Protein AF-A0A814QV07-F1 (afdb_monomer)

Solvent-accessible surface area (backbone atoms only — not comparable to full-atom values): 10230 Å² total; per-residue (Å²): 92,72,46,61,46,96,58,44,36,57,75,47,45,49,45,83,70,67,94,51,92,77,50,38,60,14,52,49,48,44,52,33,64,76,69,39,53,91,48,48,74,82,74,46,52,49,90,78,46,72,45,79,45,57,72,63,40,74,74,43,65,77,75,66,46,48,72,48,52,48,74,73,71,54,92,95,46,92,68,67,53,62,57,55,46,30,50,23,52,40,48,53,57,58,47,52,49,56,52,52,45,53,54,55,55,44,66,42,63,73,66,59,41,88,69,59,76,91,44,58,94,43,45,33,61,49,44,38,51,49,40,52,48,45,55,72,71,45,74,51,77,49,61,96,52,82,61,51,72,42,39,56,51,44,41,55,56,50,32,74,53,81,55,71,76,77,71,54,80,93,78,128

Foldseek 3Di:
DWDADLLLATLADDDDDDPDPCPWPQNVVQCCQVVVPSVCVVPDAQVPDEAQDEPSNVPHDNPRHHYDYQDDADVPDPDDAQLSVLSNVLSVVSVVSVVVSVVVVCVPPCNVDDHDPVCNVVVRVVSRVSSVCCNPPPARPDHPPVVRVVVNVVSVVSSPDGDPVVVPDPDD

Mean predicted aligned error: 8.35 Å

Sequence (172 aa):
MGVQFASGRWFDLMGPFYADGDHNAASIWNYIVEEDIGRIHDIFDERTDEFIGDRGFRNVDNEGFTVRIPLSLAKDQVQLSTQDANTTRKITKLRNCVERGFGRLKKWRIIGSVIDNNLISKVDSLLRILGAIDNKYFESLFAPADSDEQDVEFIKHREVISNVLQNLPTTL

pLDDT: mean 80.6, std 13.16, range [40.91, 93.75]

Secondary structure (DSSP, 8-state):
-EEE-TTS-EEEE--PPP-SSSS-HHHHHHHHHHTTTTSHHHHS-TTT-EEE--GGGTT---SSSEEE----PPTT-SS--HHHHHHHHHHHHHHHHHHHHHHHHTTSHHHHSPPPGGGGGGHHHHHHHHHHHHHHHS--SS-SSTTTHHHHHHHHHHHTS--GGGGS----

Organism: NCBI:txid392033

InterPro domains:
  IPR027806 Harbinger transposase-derived nuclease domain [PF13359] (46-133)

Structure (mmCIF, N/CA/C/O backbone):
data_AF-A0A814QV07-F1
#
_entry.id   AF-A0A814QV07-F1
#
loop_
_atom_site.group_PDB
_atom_site.id
_atom_site.type_symbol
_atom_site.label_atom_id
_atom_site.label_alt_id
_atom_site.label_comp_id
_atom_site.label_asym_id
_atom_site.label_entity_id
_atom_site.label_seq_id
_atom_site.pdbx_PDB_ins_code
_atom_site.Cartn_x
_atom_site.Cartn_y
_atom_site.Cartn_z
_atom_site.occupancy
_atom_site.B_iso_or_equiv
_atom_site.auth_seq_id
_atom_site.auth_comp_id
_atom_site.auth_asym_id
_atom_site.auth_atom_id
_atom_site.pdbx_PDB_model_num
ATOM 1 N N . MET A 1 1 ? 0.436 3.395 -6.688 1.00 86.31 1 MET A N 1
ATOM 2 C CA . MET A 1 1 ? 0.188 2.483 -5.556 1.00 86.31 1 MET A CA 1
ATOM 3 C C . MET A 1 1 ? 1.411 1.599 -5.367 1.00 86.31 1 MET A C 1
ATOM 5 O O . MET A 1 1 ? 2.140 1.387 -6.323 1.00 86.31 1 MET A O 1
ATOM 9 N N . GLY A 1 2 ? 1.685 1.109 -4.164 1.00 89.94 2 GLY A N 1
ATOM 10 C CA . GLY A 1 2 ? 2.753 0.131 -3.951 1.00 89.94 2 GLY A CA 1
ATOM 11 C C . GLY A 1 2 ? 2.319 -0.879 -2.908 1.00 89.94 2 GLY A C 1
ATOM 12 O O . GLY A 1 2 ? 1.800 -0.476 -1.870 1.00 89.94 2 GLY A O 1
ATOM 13 N N . VAL A 1 3 ? 2.528 -2.160 -3.190 1.00 90.81 3 VAL A N 1
ATOM 14 C CA . VAL A 1 3 ? 2.277 -3.252 -2.249 1.00 90.81 3 VAL A CA 1
ATOM 15 C C . VAL A 1 3 ? 3.620 -3.739 -1.737 1.00 90.81 3 VAL A C 1
ATOM 17 O O . VAL A 1 3 ? 4.545 -4.019 -2.503 1.00 90.81 3 VAL A O 1
ATOM 20 N N . GLN A 1 4 ? 3.734 -3.807 -0.420 1.00 88.50 4 GLN A N 1
ATOM 21 C CA . GLN A 1 4 ? 4.950 -4.192 0.269 1.00 88.50 4 GLN A CA 1
ATOM 22 C C . GLN A 1 4 ? 4.622 -5.308 1.252 1.00 88.50 4 GLN A C 1
ATOM 24 O O . GLN A 1 4 ? 3.641 -5.219 1.988 1.00 88.50 4 GLN A O 1
ATOM 29 N N . PHE A 1 5 ? 5.458 -6.338 1.287 1.00 84.81 5 PHE A N 1
ATOM 30 C CA . PHE A 1 5 ? 5.374 -7.369 2.312 1.00 84.81 5 PHE A CA 1
ATOM 31 C C . PHE A 1 5 ? 5.732 -6.798 3.686 1.00 84.81 5 PHE A C 1
ATOM 33 O O . PHE A 1 5 ? 6.455 -5.804 3.786 1.00 84.81 5 PHE A O 1
ATOM 40 N N . ALA A 1 6 ? 5.319 -7.481 4.757 1.00 75.94 6 ALA A N 1
ATOM 41 C CA . ALA A 1 6 ? 5.712 -7.126 6.124 1.00 75.94 6 ALA A CA 1
ATOM 42 C C . ALA A 1 6 ? 7.241 -7.092 6.312 1.00 75.94 6 ALA A C 1
ATOM 44 O O . ALA A 1 6 ? 7.745 -6.309 7.105 1.00 75.94 6 ALA A O 1
ATOM 45 N N . SER A 1 7 ? 7.993 -7.856 5.509 1.00 74.75 7 SER A N 1
ATOM 46 C CA . SER A 1 7 ? 9.459 -7.805 5.448 1.00 74.75 7 SER A CA 1
ATOM 47 C C . SER A 1 7 ? 10.010 -6.527 4.794 1.00 74.75 7 SER A C 1
ATOM 49 O O . SER A 1 7 ? 11.216 -6.383 4.621 1.00 74.75 7 SER A O 1
ATOM 51 N N . GLY A 1 8 ? 9.164 -5.597 4.359 1.00 77.69 8 GLY A N 1
ATOM 52 C CA . GLY A 1 8 ? 9.594 -4.352 3.733 1.00 77.69 8 GLY A CA 1
ATOM 53 C C . GLY A 1 8 ? 10.114 -4.512 2.309 1.00 77.69 8 GLY A C 1
ATOM 54 O O . GLY A 1 8 ? 10.678 -3.573 1.746 1.00 77.69 8 GLY A O 1
ATOM 55 N N . ARG A 1 9 ? 9.932 -5.694 1.717 1.00 85.69 9 ARG A N 1
ATOM 56 C CA . ARG A 1 9 ? 10.210 -5.935 0.301 1.00 85.69 9 ARG A CA 1
ATOM 57 C C . ARG A 1 9 ? 9.001 -5.547 -0.527 1.00 85.69 9 ARG A C 1
ATOM 59 O O . ARG A 1 9 ? 7.870 -5.835 -0.144 1.00 85.69 9 ARG A O 1
ATOM 66 N N . TRP A 1 10 ? 9.246 -4.910 -1.658 1.00 90.94 10 TRP A N 1
ATOM 67 C CA . TRP A 1 10 ? 8.209 -4.601 -2.627 1.00 90.94 10 TRP A CA 1
ATOM 68 C C . TRP A 1 10 ? 7.695 -5.890 -3.257 1.00 90.94 10 TRP A C 1
ATOM 70 O O . TRP A 1 10 ? 8.489 -6.679 -3.768 1.00 90.94 10 TRP A O 1
ATOM 80 N N . PHE A 1 11 ? 6.384 -6.092 -3.214 1.00 91.19 11 PHE A N 1
ATOM 81 C CA . PHE A 1 11 ? 5.720 -7.046 -4.090 1.00 91.19 11 PHE A CA 1
ATOM 82 C C . PHE A 1 11 ? 5.622 -6.434 -5.488 1.00 91.19 11 PHE A C 1
ATOM 84 O O . PHE A 1 11 ? 6.214 -6.951 -6.431 1.00 91.19 11 PHE A O 1
ATOM 91 N N . ASP A 1 12 ? 4.966 -5.274 -5.578 1.00 92.56 12 ASP A N 1
ATOM 92 C CA . ASP A 1 12 ? 4.843 -4.516 -6.818 1.00 92.56 12 ASP A CA 1
ATOM 93 C C . ASP A 1 12 ? 4.670 -3.010 -6.551 1.00 92.56 12 ASP A C 1
ATOM 95 O O . ASP A 1 12 ? 4.215 -2.576 -5.485 1.00 92.56 12 ASP A O 1
ATOM 99 N N . LEU A 1 13 ? 5.036 -2.205 -7.543 1.00 92.19 13 LEU A N 1
ATOM 100 C CA . LEU A 1 13 ? 4.858 -0.758 -7.594 1.00 92.19 13 LEU A CA 1
ATOM 101 C C . LEU A 1 13 ? 3.980 -0.431 -8.802 1.00 92.19 13 LEU A C 1
ATOM 103 O O . LEU A 1 13 ? 4.472 -0.185 -9.899 1.00 92.19 13 LEU A O 1
ATOM 107 N N . MET A 1 14 ? 2.670 -0.435 -8.569 1.00 88.12 14 MET A N 1
ATOM 108 C CA . MET A 1 14 ? 1.639 -0.277 -9.591 1.00 88.12 14 MET A CA 1
ATOM 109 C C . MET A 1 14 ? 1.329 1.199 -9.870 1.00 88.12 14 MET A C 1
ATOM 111 O O . MET A 1 14 ? 1.179 2.011 -8.947 1.00 88.12 14 MET A O 1
ATOM 115 N N . GLY A 1 15 ? 1.161 1.552 -11.140 1.00 85.50 15 GLY A N 1
ATOM 116 C CA . GLY A 1 15 ? 0.849 2.909 -11.594 1.00 85.50 15 GLY A CA 1
ATOM 117 C C . GLY A 1 15 ? 1.928 3.440 -12.541 1.00 85.50 15 GLY A C 1
ATOM 118 O O . GLY A 1 15 ? 2.615 2.643 -13.158 1.00 85.50 15 GLY A O 1
ATOM 119 N N . PRO A 1 16 ? 2.132 4.761 -12.672 1.00 84.62 16 PRO A N 1
ATOM 120 C CA . PRO A 1 16 ? 1.472 5.833 -11.934 1.00 84.62 16 PRO A CA 1
ATOM 121 C C . PRO A 1 16 ? -0.022 5.926 -12.265 1.00 84.62 16 PRO A C 1
ATOM 123 O O . PRO A 1 16 ? -0.445 5.585 -13.362 1.00 84.62 16 PRO A O 1
ATOM 126 N N . PHE A 1 17 ? -0.803 6.408 -11.302 1.00 85.94 17 PHE A N 1
ATOM 127 C CA . PHE A 1 17 ? -2.220 6.726 -11.483 1.00 85.94 17 PHE A CA 1
ATOM 128 C C . PHE A 1 17 ? -2.383 8.241 -11.608 1.00 85.94 17 PHE A C 1
ATOM 130 O O . PHE A 1 17 ? -1.539 8.994 -11.106 1.00 85.94 17 PHE A O 1
ATOM 137 N N . TYR A 1 18 ? -3.446 8.689 -12.274 1.00 82.56 18 TYR A N 1
ATOM 138 C CA . TYR A 1 18 ? -3.763 10.111 -12.349 1.00 82.56 18 TYR A CA 1
ATOM 139 C C . TYR A 1 18 ? -4.062 10.669 -10.954 1.00 82.56 18 TYR A C 1
ATOM 141 O O . TYR A 1 18 ? -4.620 9.989 -10.100 1.00 82.56 18 TYR A O 1
ATOM 149 N N . ALA A 1 19 ? -3.638 11.908 -10.710 1.00 76.56 19 ALA A N 1
ATOM 150 C CA . ALA A 1 19 ? -3.895 12.620 -9.462 1.00 76.56 19 ALA A CA 1
ATOM 151 C C . ALA A 1 19 ? -5.077 13.579 -9.659 1.00 76.56 19 ALA A C 1
ATOM 153 O O . ALA A 1 19 ? -4.903 14.798 -9.682 1.00 76.56 19 ALA A O 1
ATOM 154 N N . ASP A 1 20 ? -6.265 13.016 -9.859 1.00 80.19 20 ASP A N 1
ATOM 155 C CA . ASP A 1 20 ? -7.527 13.748 -9.976 1.00 80.19 20 ASP A CA 1
ATOM 156 C C . ASP A 1 20 ? -8.526 13.298 -8.890 1.00 80.19 20 ASP A C 1
ATOM 158 O O . ASP A 1 20 ? -8.209 12.471 -8.033 1.00 80.19 20 ASP A O 1
ATOM 162 N N . GLY A 1 21 ? -9.712 13.912 -8.859 1.00 69.50 21 GLY A N 1
ATOM 163 C CA . GLY A 1 21 ? -10.734 13.605 -7.852 1.00 69.50 21 GLY A CA 1
ATOM 164 C C . GLY A 1 21 ? -11.347 12.206 -7.984 1.00 69.50 21 GLY A C 1
ATOM 165 O O . GLY A 1 21 ? -11.879 11.689 -6.998 1.00 69.50 21 GLY A O 1
ATOM 166 N N . ASP A 1 22 ? -11.234 11.591 -9.162 1.00 75.56 22 ASP A N 1
ATOM 167 C CA . ASP A 1 22 ? -11.856 10.309 -9.493 1.00 75.56 22 ASP A CA 1
ATOM 168 C C . ASP A 1 22 ? -10.927 9.130 -9.144 1.00 75.56 22 ASP A C 1
ATOM 170 O O . ASP A 1 22 ? -11.388 8.061 -8.737 1.00 75.56 22 ASP A O 1
ATOM 174 N N . HIS A 1 23 ? -9.607 9.341 -9.177 1.00 81.44 23 HIS A N 1
ATOM 175 C CA . HIS A 1 23 ? -8.571 8.366 -8.816 1.00 81.44 23 HIS A CA 1
ATOM 176 C C . HIS A 1 23 ? -8.056 8.569 -7.379 1.00 81.44 23 HIS A C 1
ATOM 178 O O . HIS A 1 23 ? -6.867 8.785 -7.125 1.00 81.44 23 HIS A O 1
ATOM 184 N N . ASN A 1 24 ? -8.960 8.502 -6.401 1.00 88.56 24 ASN A N 1
ATOM 185 C CA . ASN A 1 24 ? -8.577 8.463 -4.991 1.00 88.56 24 ASN A CA 1
ATOM 186 C C . ASN A 1 24 ? -8.011 7.081 -4.591 1.00 88.56 24 ASN A C 1
ATOM 188 O O . ASN A 1 24 ? -8.046 6.117 -5.350 1.00 88.56 24 ASN A O 1
ATOM 192 N N . ALA A 1 25 ? -7.463 6.970 -3.377 1.00 87.88 25 ALA A N 1
ATOM 193 C CA . ALA A 1 25 ? -6.811 5.736 -2.930 1.00 87.88 25 ALA A CA 1
ATOM 194 C C . ALA A 1 25 ? -7.744 4.510 -2.941 1.00 87.88 25 ALA A C 1
ATOM 196 O O . ALA A 1 25 ? -7.289 3.419 -3.279 1.00 87.88 25 ALA A O 1
ATOM 197 N N . ALA A 1 26 ? -9.027 4.691 -2.612 1.00 89.94 26 ALA A N 1
ATOM 198 C CA . ALA A 1 26 ? -10.006 3.613 -2.631 1.00 89.94 26 ALA A CA 1
ATOM 199 C C . ALA A 1 26 ? -10.376 3.194 -4.060 1.00 89.94 26 ALA A C 1
ATOM 201 O O . ALA A 1 26 ? -10.368 2.004 -4.350 1.00 89.94 26 ALA A O 1
ATOM 202 N N . SER A 1 27 ? -10.615 4.142 -4.974 1.00 90.25 27 SER A N 1
ATOM 203 C CA . SER A 1 27 ? -10.925 3.795 -6.368 1.00 90.25 27 SER A CA 1
ATOM 204 C C . SER A 1 27 ? -9.739 3.152 -7.088 1.00 90.25 27 SER A C 1
ATOM 206 O O . SER A 1 27 ? -9.925 2.191 -7.826 1.00 90.25 27 SER A O 1
ATOM 208 N N . ILE A 1 28 ? -8.510 3.607 -6.815 1.00 91.12 28 ILE A N 1
ATOM 209 C CA . ILE A 1 28 ? -7.292 2.956 -7.319 1.00 91.12 28 ILE A CA 1
ATOM 210 C C . ILE A 1 28 ? -7.174 1.524 -6.785 1.00 91.12 28 ILE A C 1
ATOM 212 O O . ILE A 1 28 ? -6.771 0.633 -7.527 1.00 91.12 28 ILE A O 1
ATOM 216 N N . TRP A 1 29 ? -7.481 1.300 -5.505 1.00 91.44 29 TRP A N 1
ATOM 217 C CA . TRP A 1 29 ? -7.445 -0.039 -4.921 1.00 91.44 29 TRP A CA 1
ATOM 218 C C . TRP A 1 29 ? -8.484 -0.966 -5.550 1.00 91.44 29 TRP A C 1
ATOM 220 O O . TRP A 1 29 ? -8.119 -2.054 -5.980 1.00 91.44 29 TRP A O 1
ATOM 230 N N . ASN A 1 30 ? -9.736 -0.518 -5.662 1.00 91.19 30 ASN A N 1
ATOM 231 C CA . ASN A 1 30 ? -10.797 -1.310 -6.281 1.00 91.19 30 ASN A CA 1
ATOM 232 C C . ASN A 1 30 ? -10.422 -1.681 -7.721 1.00 91.19 30 ASN A C 1
ATOM 234 O O . ASN A 1 30 ? -10.462 -2.852 -8.066 1.00 91.19 30 ASN A O 1
ATOM 238 N N . TYR A 1 31 ? -9.910 -0.728 -8.509 1.00 90.50 31 TYR A N 1
ATOM 239 C CA . TYR A 1 31 ? -9.393 -1.004 -9.853 1.00 90.50 31 TYR A CA 1
ATOM 240 C C . TYR A 1 31 ? -8.272 -2.059 -9.863 1.00 90.50 31 TYR A C 1
ATOM 242 O O . TYR A 1 31 ? -8.250 -2.924 -10.730 1.00 90.50 31 TYR A O 1
ATOM 250 N N . ILE A 1 32 ? -7.338 -2.014 -8.903 1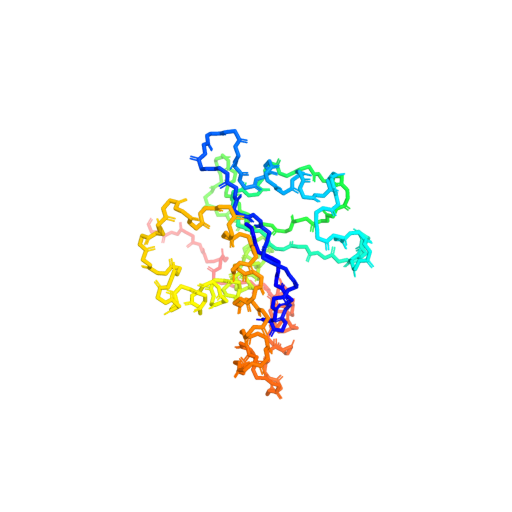.00 90.75 32 ILE A N 1
ATOM 251 C CA . ILE A 1 32 ? -6.267 -3.019 -8.791 1.00 90.75 32 ILE A CA 1
ATOM 252 C C . ILE A 1 32 ? -6.837 -4.417 -8.534 1.00 90.75 32 ILE A C 1
ATOM 254 O O . ILE A 1 32 ? -6.351 -5.375 -9.129 1.00 90.75 32 ILE A O 1
ATOM 258 N N . VAL A 1 33 ? -7.830 -4.531 -7.652 1.00 91.31 33 VAL A N 1
ATOM 259 C CA . VAL A 1 33 ? -8.445 -5.813 -7.285 1.00 91.31 33 VAL A CA 1
ATOM 260 C C . VAL A 1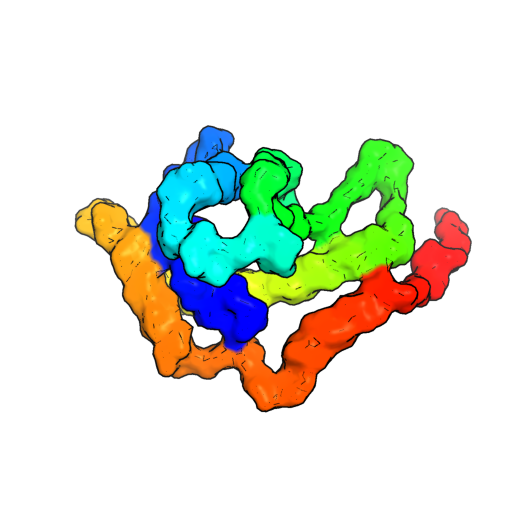 33 ? -9.342 -6.339 -8.407 1.00 91.31 33 VAL A C 1
ATOM 262 O O . VAL A 1 33 ? -9.235 -7.508 -8.761 1.00 91.31 33 VAL A O 1
ATOM 265 N N . GLU A 1 34 ? -10.191 -5.493 -8.990 1.00 91.31 34 GLU A N 1
ATOM 266 C CA . GLU A 1 34 ? -11.134 -5.865 -10.052 1.00 91.31 34 GLU A CA 1
ATOM 267 C C . GLU A 1 34 ? -10.417 -6.303 -11.336 1.00 91.31 34 GLU A C 1
ATOM 269 O O . GLU A 1 34 ? -10.779 -7.313 -11.936 1.00 91.31 34 GLU A O 1
ATOM 274 N N . GLU A 1 35 ? -9.368 -5.579 -11.736 1.00 91.38 35 GLU A N 1
ATOM 275 C CA . GLU A 1 35 ? -8.611 -5.853 -12.966 1.00 91.38 35 GLU A CA 1
ATOM 276 C C . GLU A 1 35 ? -7.394 -6.768 -12.739 1.00 91.38 35 GLU A C 1
ATOM 278 O O . GLU A 1 35 ? -6.573 -6.944 -13.641 1.00 91.38 35 G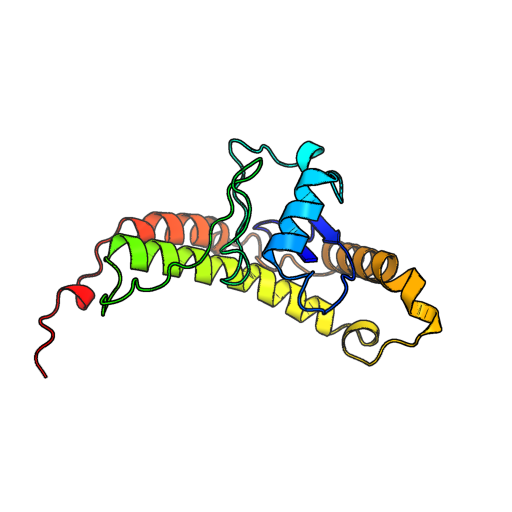LU A O 1
ATOM 283 N N . ASP A 1 36 ? -7.243 -7.324 -11.531 1.00 90.56 36 ASP A N 1
ATOM 284 C CA 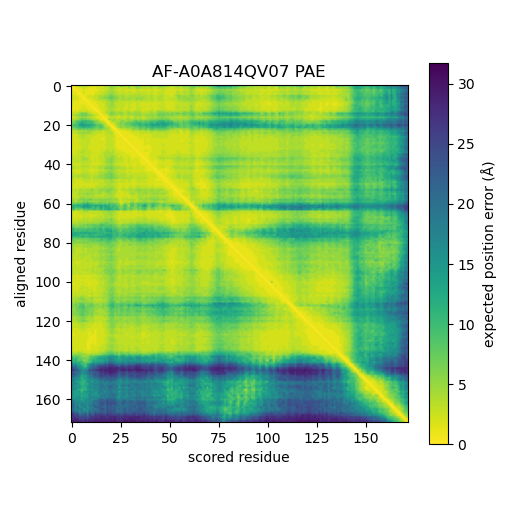. ASP A 1 36 ? -6.114 -8.172 -11.122 1.00 90.56 36 ASP A CA 1
ATOM 285 C C . ASP A 1 36 ? -4.737 -7.565 -11.476 1.00 90.56 36 ASP A C 1
ATOM 287 O O . ASP A 1 36 ? -3.814 -8.211 -11.994 1.00 90.56 36 ASP A O 1
ATOM 291 N N . ILE A 1 37 ? -4.581 -6.262 -11.224 1.00 89.88 37 ILE A N 1
ATOM 292 C CA . ILE A 1 37 ? -3.350 -5.545 -11.553 1.00 89.88 37 ILE A CA 1
ATOM 293 C C . ILE A 1 37 ? -2.203 -6.098 -10.707 1.00 89.88 37 ILE A C 1
ATOM 295 O O . ILE A 1 37 ? -2.265 -6.156 -9.482 1.00 89.88 37 ILE A O 1
ATOM 299 N N . GLY A 1 38 ? -1.117 -6.487 -11.378 1.00 86.25 38 GLY A N 1
ATOM 300 C CA . GLY A 1 38 ? 0.029 -7.106 -10.711 1.00 86.25 38 GLY A CA 1
ATOM 301 C C . GLY A 1 38 ? -0.203 -8.567 -10.313 1.00 86.25 38 GLY A C 1
ATOM 302 O O . GLY A 1 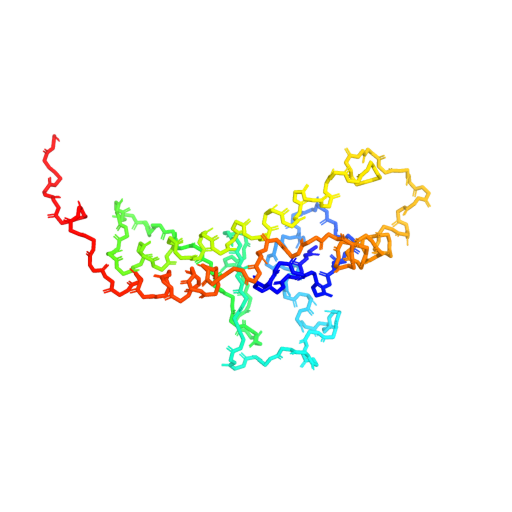38 ? 0.669 -9.136 -9.658 1.00 86.25 38 GLY A O 1
ATOM 303 N N . ARG A 1 39 ? -1.313 -9.188 -10.752 1.00 90.38 39 ARG A N 1
ATOM 304 C CA . ARG A 1 39 ? -1.685 -10.578 -10.437 1.00 90.38 39 ARG A CA 1
ATOM 305 C C . ARG A 1 39 ? -1.830 -10.792 -8.933 1.00 90.38 39 ARG A C 1
ATOM 307 O O . ARG A 1 39 ? -1.231 -11.697 -8.352 1.00 90.38 39 ARG A O 1
ATOM 314 N N . ILE A 1 40 ? -2.548 -9.878 -8.288 1.00 89.81 40 ILE A N 1
ATOM 315 C CA . ILE A 1 40 ? -2.701 -9.844 -6.835 1.00 89.81 40 ILE A CA 1
ATOM 316 C C . ILE A 1 40 ? -3.452 -11.086 -6.332 1.00 89.81 40 ILE A C 1
ATOM 318 O O . ILE A 1 40 ? -3.069 -11.643 -5.303 1.00 89.81 40 ILE A O 1
ATOM 322 N N . HIS A 1 41 ? -4.417 -11.587 -7.107 1.00 91.00 41 HIS A N 1
ATOM 323 C CA . HIS A 1 41 ? -5.196 -12.793 -6.789 1.00 91.00 41 HIS A CA 1
ATOM 324 C C . HIS A 1 41 ? -4.404 -14.094 -6.917 1.00 91.00 41 HIS A C 1
ATOM 326 O O . HIS A 1 41 ? -4.737 -15.095 -6.290 1.00 91.00 41 HIS A O 1
ATOM 332 N N . ASP A 1 42 ? -3.324 -14.088 -7.700 1.00 90.62 42 ASP A N 1
ATOM 333 C CA . ASP A 1 42 ? -2.453 -15.259 -7.843 1.00 90.62 42 ASP A CA 1
ATOM 334 C C . ASP A 1 42 ? -1.503 -15.442 -6.651 1.00 90.62 42 ASP A C 1
ATOM 336 O O . ASP A 1 42 ? -0.907 -16.509 -6.486 1.00 90.62 42 ASP A O 1
ATOM 340 N N . ILE A 1 43 ? -1.295 -14.383 -5.866 1.00 88.69 43 ILE A N 1
ATOM 341 C CA . ILE A 1 43 ? -0.234 -14.314 -4.858 1.00 88.69 43 ILE A CA 1
ATOM 342 C C . ILE A 1 43 ? -0.791 -14.228 -3.441 1.00 88.69 43 ILE A C 1
ATOM 344 O O . ILE A 1 43 ? -0.183 -14.799 -2.535 1.00 88.69 43 ILE A O 1
ATOM 348 N N . PHE A 1 44 ? -1.908 -13.531 -3.247 1.00 90.88 44 PHE A N 1
ATOM 349 C CA . PHE A 1 44 ? -2.526 -13.339 -1.939 1.00 90.88 44 PHE A CA 1
ATOM 350 C C . PHE A 1 44 ? -3.846 -14.102 -1.843 1.00 90.88 44 PHE A C 1
ATOM 352 O O . PHE A 1 44 ? -4.624 -14.140 -2.793 1.00 90.88 44 PHE A O 1
ATOM 359 N N . ASP A 1 45 ? -4.114 -14.677 -0.675 1.00 90.56 45 ASP A N 1
ATOM 360 C CA . ASP A 1 45 ? -5.379 -15.344 -0.375 1.00 90.56 45 ASP A CA 1
ATOM 361 C C . ASP A 1 45 ? -6.357 -14.339 0.246 1.00 90.56 45 ASP A C 1
ATOM 363 O O . ASP A 1 45 ? -6.174 -13.885 1.376 1.00 90.56 45 ASP A O 1
ATOM 367 N N . GLU A 1 46 ? -7.432 -14.029 -0.480 1.00 90.56 46 GLU A N 1
ATOM 368 C CA . GLU A 1 46 ? -8.524 -13.138 -0.061 1.00 90.56 46 GLU A CA 1
ATOM 369 C C . GLU A 1 46 ? -9.092 -13.442 1.335 1.00 90.56 46 GLU A C 1
ATOM 371 O O . GLU A 1 46 ? -9.601 -12.552 2.022 1.00 90.56 46 GLU A O 1
ATOM 376 N N . ARG A 1 47 ? -9.016 -14.704 1.777 1.00 87.56 47 ARG A N 1
ATOM 377 C CA . ARG A 1 47 ? -9.593 -15.164 3.046 1.00 87.56 47 ARG A CA 1
ATOM 378 C C . ARG A 1 47 ? -8.658 -14.989 4.231 1.00 87.56 47 ARG A C 1
ATOM 380 O O . ARG A 1 47 ? -9.144 -14.958 5.363 1.00 87.56 47 ARG A O 1
ATOM 387 N N . THR A 1 48 ? -7.349 -14.956 4.001 1.00 87.69 48 THR A N 1
ATOM 388 C CA . THR A 1 48 ? -6.356 -14.997 5.085 1.00 87.69 48 THR A CA 1
ATOM 389 C C . THR A 1 48 ? -5.392 -13.828 5.082 1.00 87.69 48 THR A C 1
ATOM 391 O O . THR A 1 48 ? -4.908 -13.457 6.153 1.00 87.69 48 THR A O 1
ATOM 394 N N . ASP A 1 49 ? -5.114 -13.247 3.920 1.00 88.56 49 ASP A N 1
ATOM 395 C CA . ASP A 1 49 ? -4.220 -12.109 3.804 1.00 88.56 49 ASP A CA 1
ATOM 396 C C . ASP A 1 49 ? -4.973 -10.795 4.021 1.00 88.56 49 ASP A C 1
ATOM 398 O O . ASP A 1 49 ? -6.075 -10.561 3.521 1.00 88.56 49 ASP A O 1
ATOM 402 N N . GLU A 1 50 ? -4.348 -9.910 4.795 1.00 88.25 50 GLU A N 1
ATOM 403 C CA . GLU A 1 50 ? -4.884 -8.592 5.111 1.00 88.25 50 GLU A CA 1
ATOM 404 C C . GLU A 1 50 ? -3.958 -7.508 4.567 1.00 88.25 50 GLU A C 1
ATOM 406 O O . GLU A 1 50 ? -2.747 -7.512 4.806 1.00 88.25 50 GLU A O 1
ATOM 411 N N . PHE A 1 51 ? -4.547 -6.519 3.904 1.00 90.62 51 PHE A N 1
ATOM 412 C CA . PHE A 1 51 ? -3.841 -5.325 3.462 1.00 90.62 51 PHE A CA 1
ATOM 413 C C . PHE A 1 51 ? -3.975 -4.214 4.491 1.00 90.62 51 PHE A C 1
ATOM 415 O O . PHE A 1 51 ? -4.974 -4.102 5.198 1.00 90.62 51 PHE A O 1
ATOM 422 N N . ILE A 1 52 ? -2.962 -3.356 4.570 1.00 89.62 52 ILE A N 1
ATOM 423 C CA . ILE A 1 52 ? -2.966 -2.199 5.463 1.00 89.62 52 ILE A CA 1
ATOM 424 C C . ILE A 1 52 ? -2.976 -0.929 4.626 1.00 89.62 52 ILE A C 1
ATOM 426 O O . ILE A 1 52 ? -2.039 -0.659 3.877 1.00 89.62 52 ILE A O 1
ATOM 430 N N . GLY A 1 53 ? -4.033 -0.140 4.794 1.00 88.38 53 GLY A N 1
ATOM 431 C CA . GLY A 1 53 ? -4.216 1.147 4.138 1.00 88.38 53 GLY A CA 1
ATOM 432 C C . GLY A 1 53 ? -4.062 2.324 5.099 1.00 88.38 53 GLY A C 1
ATOM 433 O O . GLY A 1 53 ? -4.106 2.192 6.326 1.00 88.38 53 GLY A O 1
ATOM 434 N N . ASP A 1 54 ? -3.905 3.520 4.536 1.00 85.56 54 ASP A N 1
ATOM 435 C CA . ASP A 1 54 ? -4.131 4.758 5.277 1.00 85.56 54 ASP A CA 1
ATOM 436 C C . ASP A 1 54 ? -5.631 5.124 5.308 1.00 85.56 54 ASP A C 1
ATOM 438 O O . ASP A 1 54 ? -6.501 4.346 4.923 1.00 85.56 54 ASP A O 1
ATOM 442 N N . ARG A 1 55 ? -5.968 6.324 5.793 1.00 83.19 55 ARG A N 1
ATOM 443 C CA . ARG A 1 55 ? -7.376 6.746 5.898 1.00 83.19 55 ARG A CA 1
ATOM 444 C C . ARG A 1 55 ? -8.054 6.982 4.542 1.00 83.19 55 ARG A C 1
ATOM 446 O O . ARG A 1 55 ? -9.280 7.040 4.508 1.00 83.19 55 ARG A O 1
ATOM 453 N N . GLY A 1 56 ? -7.294 7.153 3.460 1.00 86.12 56 GLY A N 1
ATOM 454 C CA . GLY A 1 56 ? -7.819 7.339 2.107 1.00 86.12 56 GLY A CA 1
ATOM 455 C C . GLY A 1 56 ? -8.507 6.091 1.553 1.00 86.12 56 GLY A C 1
ATOM 456 O O . GLY A 1 56 ? -9.324 6.206 0.647 1.00 86.12 56 GLY A O 1
ATOM 457 N N . PHE A 1 57 ? -8.250 4.922 2.146 1.00 88.38 57 PHE A N 1
ATOM 458 C CA . PHE A 1 57 ? -8.849 3.637 1.777 1.00 88.38 57 PHE A CA 1
ATOM 459 C C . PHE A 1 57 ? -10.179 3.354 2.497 1.00 88.38 57 PHE A C 1
ATOM 461 O O . PHE A 1 57 ? -10.683 2.240 2.453 1.00 88.38 57 PHE A O 1
ATOM 468 N N . ARG A 1 58 ? -10.778 4.335 3.188 1.00 85.81 58 ARG A N 1
ATOM 469 C CA . ARG A 1 58 ? -12.021 4.121 3.961 1.00 85.81 58 ARG A CA 1
ATOM 470 C C . ARG A 1 58 ? -13.211 3.659 3.116 1.00 85.81 58 ARG A C 1
ATOM 472 O O . ARG A 1 58 ? -14.090 2.997 3.650 1.00 85.81 58 ARG A O 1
ATOM 479 N N . ASN A 1 59 ? -13.229 4.016 1.837 1.00 86.44 59 ASN A N 1
ATOM 480 C CA . ASN A 1 59 ? -14.315 3.686 0.915 1.00 86.44 59 ASN A CA 1
ATOM 481 C C . ASN A 1 59 ? -13.919 2.565 -0.062 1.00 86.44 59 ASN A C 1
ATOM 483 O O . ASN A 1 59 ? -14.413 2.544 -1.184 1.00 86.44 59 ASN A O 1
ATOM 487 N N . VAL A 1 60 ? -12.973 1.707 0.330 1.00 87.44 60 VAL A N 1
ATOM 488 C CA . VAL A 1 60 ? -12.635 0.492 -0.421 1.00 87.44 60 VAL A CA 1
ATOM 489 C C . VAL A 1 60 ? -13.828 -0.455 -0.402 1.00 87.44 60 VAL A C 1
ATOM 491 O O . VAL A 1 60 ? -14.501 -0.577 0.626 1.00 87.44 60 VAL A O 1
ATOM 494 N N . ASP A 1 61 ? -14.085 -1.101 -1.536 1.00 79.56 61 ASP A N 1
ATOM 495 C CA . ASP A 1 61 ? -15.055 -2.186 -1.575 1.00 79.56 61 ASP A CA 1
ATOM 496 C C . ASP A 1 61 ? -14.494 -3.392 -0.809 1.00 79.56 61 ASP A C 1
ATOM 498 O O . ASP A 1 61 ? -13.328 -3.750 -0.967 1.00 79.56 61 ASP A O 1
ATOM 502 N N . ASN A 1 62 ? -15.302 -3.994 0.061 1.00 67.31 62 ASN A N 1
ATOM 503 C CA . ASN A 1 62 ? -14.874 -5.157 0.845 1.00 67.31 62 ASN A CA 1
ATOM 504 C C . ASN A 1 62 ? -15.018 -6.470 0.054 1.00 67.31 62 ASN A C 1
ATOM 506 O O . ASN A 1 62 ? -14.886 -7.549 0.635 1.00 67.31 62 ASN A O 1
ATOM 510 N N . GLU A 1 63 ? -15.327 -6.393 -1.239 1.00 70.69 63 GLU A N 1
ATOM 511 C CA . GLU A 1 63 ? -15.304 -7.529 -2.153 1.00 70.69 63 GLU A CA 1
ATOM 512 C C . GLU A 1 63 ? -13.845 -7.865 -2.530 1.00 70.69 63 GLU A C 1
ATOM 514 O O . GLU A 1 63 ? -13.098 -7.029 -3.036 1.00 70.69 63 GLU A O 1
ATOM 519 N N . GLY A 1 64 ? -13.409 -9.089 -2.215 1.00 82.31 64 GLY A N 1
ATOM 520 C CA . GLY A 1 64 ? -12.038 -9.567 -2.417 1.00 82.31 64 GLY A CA 1
ATOM 521 C C . GLY A 1 64 ? -11.227 -9.573 -1.120 1.00 82.31 64 GLY A C 1
ATOM 522 O O . GLY A 1 64 ? -11.392 -10.452 -0.277 1.00 82.31 64 GLY A O 1
ATOM 523 N N . PHE A 1 65 ? -10.346 -8.590 -0.936 1.00 90.31 65 PHE A N 1
ATOM 524 C CA . PHE A 1 65 ? -9.397 -8.568 0.181 1.00 90.31 65 PHE A CA 1
ATOM 525 C C . PHE A 1 65 ? -9.839 -7.693 1.354 1.00 90.31 65 PHE A C 1
ATOM 527 O O . PHE A 1 65 ? -10.362 -6.590 1.194 1.00 90.31 65 PHE A O 1
ATOM 534 N N . THR A 1 66 ? -9.483 -8.118 2.567 1.00 90.75 66 THR A N 1
ATOM 535 C CA . THR A 1 66 ? -9.664 -7.286 3.760 1.00 90.75 66 THR A CA 1
ATOM 536 C C . THR A 1 66 ? -8.620 -6.169 3.812 1.00 90.75 66 THR A C 1
ATOM 538 O O . THR A 1 66 ? -7.427 -6.433 3.977 1.00 90.75 66 THR A O 1
ATOM 541 N N . VAL A 1 67 ? -9.066 -4.908 3.781 1.00 91.38 67 VAL A N 1
ATOM 542 C CA . VAL A 1 67 ? -8.203 -3.736 4.001 1.00 91.38 67 VAL A CA 1
ATOM 543 C C . VAL A 1 67 ? -8.410 -3.164 5.406 1.00 91.38 67 VAL A C 1
ATOM 545 O O . VAL A 1 67 ? -9.469 -2.650 5.763 1.00 91.38 67 VAL A O 1
ATOM 548 N N . ARG A 1 68 ? -7.365 -3.223 6.233 1.00 90.69 68 ARG A N 1
ATOM 549 C CA . ARG A 1 68 ? -7.316 -2.644 7.580 1.00 90.69 68 ARG A CA 1
ATOM 550 C C . ARG A 1 68 ? -6.854 -1.192 7.515 1.00 90.69 68 ARG A C 1
ATOM 552 O O . ARG A 1 68 ? -5.761 -0.902 7.028 1.00 90.69 68 ARG A O 1
ATOM 559 N N . ILE A 1 69 ? -7.641 -0.284 8.090 1.00 90.62 69 ILE A N 1
ATOM 560 C CA . ILE A 1 69 ? -7.311 1.145 8.172 1.00 90.62 69 ILE A CA 1
ATOM 561 C C . ILE A 1 69 ? -7.375 1.669 9.615 1.00 90.62 69 ILE A C 1
ATOM 563 O O . ILE A 1 69 ? -8.131 1.139 10.431 1.00 90.62 69 ILE A O 1
ATOM 567 N N . PRO A 1 70 ? -6.614 2.725 9.965 1.00 89.69 70 PRO A N 1
ATOM 568 C CA . PRO A 1 70 ? -6.728 3.373 11.268 1.00 89.69 70 PRO A CA 1
ATOM 569 C C . PRO A 1 70 ? -8.152 3.897 11.506 1.00 89.69 70 PRO A C 1
ATOM 571 O O . PRO A 1 70 ? -8.676 4.660 10.684 1.00 89.69 70 PRO A O 1
ATOM 574 N N . LEU A 1 71 ? -8.759 3.540 12.644 1.00 88.31 71 LEU A N 1
ATOM 575 C CA . LEU A 1 71 ? -10.108 3.991 12.978 1.00 88.31 71 LEU A CA 1
ATOM 576 C C . LEU A 1 71 ? -10.139 5.504 13.196 1.00 88.31 71 LEU A C 1
ATOM 578 O O . LEU A 1 71 ? -9.150 6.151 13.550 1.00 88.31 71 LEU A O 1
ATOM 582 N N . SER A 1 72 ? -11.307 6.081 12.948 1.00 85.19 72 SER A N 1
ATOM 583 C CA . SER A 1 72 ? -11.596 7.487 13.215 1.00 85.19 72 SER A CA 1
ATOM 584 C C . SER A 1 72 ? -12.681 7.576 14.269 1.00 85.19 72 SER A C 1
ATOM 586 O O . SER A 1 72 ? -13.530 6.693 14.351 1.00 85.19 72 SER A O 1
ATOM 588 N N . LEU A 1 73 ? -12.644 8.639 15.069 1.00 86.19 73 LEU A N 1
ATOM 589 C CA . LEU A 1 73 ? -13.712 8.910 16.022 1.00 86.19 73 LEU A CA 1
ATOM 590 C C . LEU A 1 73 ? -15.028 9.081 15.264 1.00 86.19 73 LEU A C 1
ATOM 592 O O . LEU A 1 73 ? -15.075 9.785 14.249 1.00 86.19 73 LEU A O 1
ATOM 596 N N . ALA A 1 74 ? -16.082 8.430 15.753 1.00 83.56 74 ALA A N 1
ATOM 597 C CA . ALA A 1 74 ? -17.423 8.689 15.259 1.00 83.56 74 ALA A CA 1
ATOM 598 C C . ALA A 1 74 ? -17.844 10.125 15.600 1.00 83.56 74 ALA A C 1
ATOM 600 O O . ALA A 1 74 ? -17.280 10.774 16.489 1.00 83.56 74 ALA A O 1
ATOM 601 N N . LYS A 1 75 ? -18.870 10.618 14.903 1.00 77.62 75 LYS A N 1
ATOM 602 C CA . LYS A 1 75 ? -19.523 11.873 15.277 1.00 77.62 75 LYS A CA 1
ATOM 603 C C . LYS A 1 75 ? -19.983 11.740 16.736 1.00 77.62 75 LYS A C 1
ATOM 605 O O . LYS A 1 75 ? -20.597 10.738 17.085 1.00 77.62 75 LYS A O 1
ATOM 610 N N . ASP A 1 76 ? -19.596 12.700 17.572 1.00 84.94 76 ASP A N 1
ATOM 611 C CA . ASP A 1 76 ? -19.887 12.761 19.015 1.00 84.94 76 ASP A CA 1
ATOM 612 C C . ASP A 1 76 ? -19.052 11.834 19.928 1.00 84.94 76 ASP A C 1
ATOM 614 O O . ASP A 1 76 ? -19.241 11.832 21.145 1.00 84.94 76 ASP A O 1
ATOM 618 N N . GLN A 1 77 ? -18.060 11.109 19.393 1.00 84.06 77 GLN A N 1
ATOM 619 C CA . GLN A 1 77 ? -17.054 10.426 20.214 1.00 84.06 77 GLN A CA 1
ATOM 620 C C . GLN A 1 77 ? -15.842 11.319 20.488 1.00 84.06 77 GLN A C 1
ATOM 622 O O . GLN A 1 77 ? -15.201 11.830 19.573 1.00 84.06 77 GLN A O 1
ATOM 627 N N . VAL A 1 78 ? -15.472 11.430 21.765 1.00 83.81 78 VAL A N 1
ATOM 628 C CA . VAL A 1 78 ? -14.252 12.135 22.198 1.00 83.81 78 VAL A CA 1
ATOM 629 C C . VAL A 1 78 ? -13.026 11.218 22.138 1.00 83.81 78 VAL A C 1
ATOM 631 O O . VAL A 1 78 ? -11.912 11.679 21.896 1.00 83.81 78 VAL A O 1
ATOM 634 N N . GLN A 1 79 ? -13.219 9.909 22.330 1.00 85.00 79 GLN A N 1
ATOM 635 C CA . GLN A 1 79 ? -12.135 8.933 22.397 1.00 85.00 79 GLN A CA 1
ATOM 636 C C . GLN A 1 79 ? -12.558 7.567 21.841 1.00 85.00 79 GLN A C 1
ATOM 638 O O . GLN A 1 79 ? -13.710 7.162 21.979 1.00 85.00 79 GLN A O 1
ATOM 643 N N . LEU A 1 80 ? -11.604 6.848 21.242 1.00 86.38 80 LEU A N 1
ATOM 644 C CA . LEU A 1 80 ? -11.758 5.438 20.886 1.00 86.38 80 LEU A CA 1
ATOM 645 C C . LEU A 1 80 ? -11.792 4.571 22.150 1.00 86.38 80 LEU A C 1
ATOM 647 O O . LEU A 1 80 ? -11.153 4.903 23.159 1.00 86.38 80 LEU A O 1
ATOM 651 N N . SER A 1 81 ? -12.472 3.425 22.061 1.00 85.94 81 SER A N 1
ATOM 652 C CA . SER A 1 81 ? -12.349 2.385 23.081 1.00 85.94 81 SER A CA 1
ATOM 653 C C . SER A 1 81 ? -10.891 1.931 23.200 1.00 85.94 81 SER A C 1
ATOM 655 O O . SER A 1 81 ? -10.093 2.097 22.275 1.00 85.94 81 SER A O 1
ATOM 657 N N . THR A 1 82 ? -10.516 1.348 24.337 1.00 83.00 82 THR A N 1
ATOM 658 C CA . THR A 1 82 ? -9.163 0.808 24.535 1.00 83.00 82 THR A CA 1
ATOM 659 C C . THR A 1 82 ? -8.777 -0.186 23.441 1.00 83.00 82 THR A C 1
ATOM 661 O O . THR A 1 82 ? -7.665 -0.129 22.917 1.00 83.00 82 THR A O 1
ATOM 664 N N . GLN A 1 83 ? -9.716 -1.053 23.061 1.00 82.81 83 GLN A N 1
ATOM 665 C CA . GLN A 1 83 ? -9.527 -2.034 22.001 1.00 82.81 83 GLN A CA 1
ATOM 666 C C . GLN A 1 83 ? -9.321 -1.347 20.643 1.00 82.81 83 GLN A C 1
ATOM 668 O O . GLN A 1 83 ? -8.298 -1.563 19.999 1.00 82.81 83 GLN A O 1
ATOM 673 N N . ASP A 1 84 ? -10.211 -0.430 20.262 1.00 85.69 84 ASP A N 1
ATOM 674 C CA . ASP A 1 84 ? -10.125 0.297 18.987 1.00 85.69 84 ASP A CA 1
ATOM 675 C C . ASP A 1 84 ? -8.863 1.162 18.888 1.00 85.69 84 ASP A C 1
ATOM 677 O O . ASP A 1 84 ? -8.224 1.260 17.835 1.00 85.69 84 ASP A O 1
ATOM 681 N N . ALA A 1 85 ? -8.474 1.793 19.997 1.00 85.31 85 ALA A N 1
ATOM 682 C CA . ALA A 1 85 ? -7.257 2.585 20.096 1.00 85.31 85 ALA A CA 1
ATOM 683 C C . ALA A 1 85 ? -6.011 1.710 19.913 1.00 85.31 85 ALA A C 1
ATOM 685 O O . ALA A 1 85 ? -5.060 2.113 19.236 1.00 85.31 85 ALA A O 1
ATOM 686 N N . ASN A 1 86 ? -6.016 0.509 20.491 1.00 82.94 86 ASN A N 1
ATOM 687 C CA . ASN A 1 86 ? -4.938 -0.454 20.345 1.00 82.94 86 ASN A CA 1
ATOM 688 C C . ASN A 1 86 ? -4.834 -0.982 18.905 1.00 82.94 86 ASN A C 1
ATOM 690 O O . ASN A 1 86 ? -3.743 -0.916 18.329 1.00 82.94 86 ASN A O 1
ATOM 694 N N . THR A 1 87 ? -5.944 -1.400 18.291 1.00 84.31 87 THR A N 1
ATOM 695 C CA . THR A 1 87 ? -5.998 -1.818 16.878 1.00 84.31 87 THR A CA 1
ATOM 696 C C . THR A 1 87 ? -5.524 -0.695 15.952 1.00 84.31 87 THR A C 1
ATOM 698 O O . THR A 1 87 ? -4.655 -0.892 15.103 1.00 84.31 87 THR A O 1
ATOM 701 N N . THR A 1 88 ? -5.983 0.537 16.179 1.00 87.19 88 THR A N 1
ATOM 702 C CA . THR A 1 88 ? -5.552 1.720 15.412 1.00 87.19 88 THR A CA 1
ATOM 703 C C . THR A 1 88 ? -4.053 1.982 15.543 1.00 87.19 88 THR A C 1
ATOM 705 O O . THR A 1 88 ? -3.378 2.278 14.551 1.00 87.19 88 THR A O 1
ATOM 708 N N . ARG A 1 89 ? -3.495 1.855 16.755 1.00 84.12 89 ARG A N 1
ATOM 709 C CA . ARG A 1 89 ? -2.054 2.008 17.000 1.00 84.12 89 ARG A CA 1
ATOM 710 C C . ARG A 1 89 ? -1.253 0.925 16.281 1.00 84.12 89 ARG A C 1
ATOM 712 O O . ARG A 1 89 ? -0.203 1.241 15.725 1.00 84.12 89 ARG A O 1
ATOM 719 N N . LYS A 1 90 ? -1.744 -0.317 16.268 1.00 82.25 90 LYS A N 1
ATOM 720 C CA . LYS A 1 90 ? -1.142 -1.433 15.528 1.00 82.25 90 LYS A CA 1
ATOM 721 C C . LYS A 1 90 ? -1.076 -1.143 14.036 1.00 82.25 90 LYS A C 1
ATOM 723 O O . LYS A 1 90 ? 0.020 -1.124 13.482 1.00 82.25 90 LYS A O 1
ATOM 728 N N . ILE A 1 91 ? -2.214 -0.826 13.422 1.00 85.06 91 ILE A N 1
ATOM 729 C CA . ILE A 1 91 ? -2.295 -0.510 11.989 1.00 85.06 91 ILE A CA 1
ATOM 730 C C . ILE A 1 91 ? -1.362 0.661 11.648 1.00 85.06 91 ILE A C 1
ATOM 732 O O . ILE A 1 91 ? -0.583 0.589 10.702 1.00 85.06 91 ILE A O 1
ATOM 736 N N . THR A 1 92 ? -1.359 1.713 12.473 1.00 84.88 92 THR A N 1
ATOM 737 C CA . THR A 1 92 ? -0.489 2.884 12.269 1.00 84.88 92 THR A CA 1
ATOM 738 C C . THR A 1 92 ? 0.998 2.528 12.348 1.00 84.88 92 THR A C 1
ATOM 740 O O . THR A 1 92 ? 1.788 3.019 11.547 1.00 84.88 92 THR A O 1
ATOM 743 N N . LYS A 1 93 ? 1.403 1.667 13.289 1.00 79.75 93 LYS A N 1
ATOM 744 C CA . LYS A 1 93 ? 2.800 1.221 13.389 1.00 79.75 93 LYS A CA 1
ATOM 745 C C . LYS A 1 93 ? 3.227 0.407 12.175 1.00 79.75 93 LYS A C 1
ATOM 747 O O . LYS A 1 93 ? 4.309 0.651 11.655 1.00 79.75 93 LYS A O 1
ATOM 752 N N . LEU A 1 94 ? 2.380 -0.510 11.715 1.00 78.44 94 LEU A N 1
ATOM 753 C CA . LEU A 1 94 ? 2.657 -1.316 10.526 1.00 78.44 94 LEU A CA 1
ATOM 754 C C . LEU A 1 94 ? 2.739 -0.441 9.268 1.00 78.44 94 LEU A C 1
ATOM 756 O O . LEU A 1 94 ? 3.628 -0.641 8.449 1.00 78.44 94 LEU A O 1
ATOM 760 N N . ARG A 1 95 ? 1.917 0.610 9.161 1.00 82.00 95 ARG A N 1
ATOM 761 C CA . ARG A 1 95 ? 1.998 1.598 8.069 1.00 82.00 95 ARG A CA 1
ATOM 762 C C . ARG A 1 95 ? 3.364 2.285 7.971 1.00 82.00 95 ARG A C 1
ATOM 764 O O . ARG A 1 95 ? 3.819 2.569 6.864 1.00 82.00 95 ARG A O 1
ATOM 771 N N . ASN A 1 96 ? 4.052 2.513 9.094 1.00 79.38 96 ASN A N 1
ATOM 772 C CA . ASN A 1 96 ? 5.395 3.106 9.074 1.00 79.38 96 ASN A CA 1
ATOM 773 C C . ASN A 1 96 ? 6.377 2.284 8.219 1.00 79.38 96 ASN A C 1
ATOM 775 O O . ASN A 1 96 ? 7.331 2.843 7.682 1.00 79.38 96 ASN A O 1
ATOM 779 N N . CYS A 1 97 ? 6.148 0.976 8.068 1.00 75.44 97 CYS A N 1
ATOM 780 C CA . CYS A 1 97 ? 6.937 0.104 7.203 1.00 75.44 97 CYS A CA 1
ATOM 781 C C . CYS A 1 97 ? 6.864 0.551 5.740 1.00 75.44 97 CYS A C 1
ATOM 783 O O . CYS A 1 97 ? 7.891 0.832 5.115 1.00 75.44 97 CYS A O 1
ATOM 785 N N . VAL A 1 98 ? 5.634 0.729 5.255 1.00 81.81 98 VAL A N 1
ATOM 786 C CA . VAL A 1 98 ? 5.324 1.183 3.896 1.00 81.81 98 VAL A CA 1
ATOM 787 C C . VAL A 1 98 ? 5.878 2.586 3.655 1.00 81.81 98 VAL A C 1
ATOM 789 O O . VAL A 1 98 ? 6.525 2.841 2.637 1.00 81.81 98 VAL A O 1
ATOM 792 N N . GLU A 1 99 ? 5.713 3.495 4.622 1.00 84.38 99 GLU A N 1
ATOM 793 C CA . GLU A 1 99 ? 6.257 4.857 4.537 1.00 84.38 99 GLU A CA 1
ATOM 794 C C . GLU A 1 99 ? 7.787 4.870 4.415 1.00 84.38 99 GLU A C 1
ATOM 796 O O . GLU A 1 99 ? 8.337 5.632 3.616 1.00 84.38 99 GLU A O 1
ATOM 801 N N . ARG A 1 100 ? 8.491 4.007 5.161 1.00 84.00 100 ARG A N 1
ATOM 802 C CA . ARG A 1 100 ? 9.952 3.870 5.049 1.00 84.00 100 ARG A CA 1
ATOM 803 C C . ARG A 1 100 ? 10.367 3.307 3.690 1.00 84.00 100 ARG A C 1
ATOM 805 O O . ARG A 1 100 ? 11.365 3.774 3.140 1.00 84.00 100 ARG A O 1
ATOM 812 N N . GLY A 1 101 ? 9.602 2.365 3.136 1.00 85.44 101 GLY A N 1
ATOM 813 C CA . GLY A 1 101 ? 9.776 1.878 1.766 1.00 85.44 101 GLY A CA 1
ATOM 814 C C . GLY A 1 101 ? 9.698 3.011 0.754 1.00 85.44 101 GLY A C 1
ATOM 815 O O . GLY A 1 101 ? 10.662 3.268 0.031 1.00 85.44 101 GLY A O 1
ATOM 816 N N . PHE A 1 102 ? 8.594 3.757 0.742 1.00 87.56 102 PHE A N 1
ATOM 817 C CA . PHE A 1 102 ? 8.456 4.916 -0.145 1.00 87.56 102 PHE A CA 1
ATOM 818 C C . PHE A 1 102 ? 9.524 5.985 0.116 1.00 87.56 102 PHE A C 1
ATOM 820 O O . PHE A 1 102 ? 9.988 6.637 -0.818 1.00 87.56 102 PHE A O 1
ATOM 827 N N . GLY A 1 103 ? 9.956 6.151 1.366 1.00 88.56 103 GLY A N 1
ATOM 828 C CA . GLY A 1 103 ? 11.074 7.015 1.730 1.00 88.56 103 GLY A CA 1
ATOM 829 C C . GLY A 1 103 ? 12.389 6.612 1.059 1.00 88.56 103 GLY A C 1
ATOM 830 O O . GLY A 1 103 ? 13.138 7.494 0.646 1.00 88.56 103 GLY A O 1
ATOM 831 N N . ARG A 1 104 ? 12.668 5.309 0.897 1.00 86.88 104 ARG A N 1
ATOM 832 C CA . ARG A 1 104 ? 13.820 4.813 0.121 1.00 86.88 104 ARG A CA 1
ATOM 833 C C . ARG A 1 104 ? 13.652 5.097 -1.367 1.00 86.88 104 ARG A C 1
ATOM 835 O O . ARG A 1 104 ? 14.555 5.689 -1.953 1.00 86.88 104 ARG A O 1
ATOM 842 N N . LEU A 1 105 ? 12.484 4.794 -1.939 1.00 88.44 105 LEU A N 1
ATOM 843 C CA . LEU A 1 105 ? 12.204 5.068 -3.353 1.00 88.44 105 LEU A CA 1
ATOM 844 C C . LEU A 1 105 ? 12.402 6.548 -3.713 1.00 88.44 105 LEU A C 1
ATOM 846 O O . LEU A 1 105 ? 12.995 6.874 -4.738 1.00 88.44 105 LEU A O 1
ATOM 850 N N . LYS A 1 106 ? 11.982 7.461 -2.832 1.00 88.31 106 LYS A N 1
ATOM 851 C CA . LYS A 1 106 ? 12.141 8.912 -3.023 1.00 88.31 106 LYS A CA 1
ATOM 852 C C . LYS A 1 106 ? 13.596 9.400 -2.979 1.00 88.31 106 LYS A C 1
ATOM 854 O O . LYS A 1 106 ? 13.852 10.529 -3.388 1.00 88.31 106 LYS A O 1
ATOM 859 N N . LYS A 1 107 ? 14.556 8.586 -2.517 1.00 87.94 107 LYS A N 1
ATOM 860 C CA . LYS A 1 107 ? 15.994 8.925 -2.574 1.00 87.94 107 LYS A CA 1
ATOM 861 C C . LYS A 1 107 ? 16.565 8.804 -3.984 1.00 87.94 107 LYS A C 1
ATOM 863 O O . LYS A 1 107 ? 17.589 9.421 -4.279 1.00 87.94 107 LYS A O 1
ATOM 868 N N . TRP A 1 108 ? 15.932 8.023 -4.856 1.00 88.19 108 TRP A N 1
ATOM 869 C CA . TRP A 1 108 ? 16.349 7.916 -6.246 1.00 88.19 108 TRP A CA 1
ATOM 870 C C . TRP A 1 108 ? 16.083 9.235 -6.959 1.00 88.19 108 TRP A C 1
ATOM 872 O O . TRP A 1 108 ? 14.945 9.694 -7.020 1.00 88.19 108 TRP A O 1
ATOM 882 N N . ARG A 1 109 ? 17.131 9.832 -7.539 1.00 87.50 109 ARG A N 1
ATOM 883 C CA . ARG A 1 109 ? 17.060 11.166 -8.155 1.00 87.50 109 ARG A CA 1
ATOM 884 C C . ARG A 1 109 ? 15.911 11.299 -9.154 1.00 87.50 109 ARG A C 1
ATOM 886 O O . ARG A 1 109 ? 15.233 12.308 -9.126 1.00 87.50 109 ARG A O 1
ATOM 893 N N . ILE A 1 110 ? 15.683 10.276 -9.980 1.00 86.44 110 ILE A N 1
ATOM 894 C CA . ILE A 1 110 ? 14.618 10.265 -10.994 1.00 86.44 110 ILE A CA 1
ATOM 895 C C . ILE A 1 110 ? 13.202 10.343 -10.398 1.00 86.44 110 ILE A C 1
ATOM 897 O O . ILE A 1 110 ? 12.313 10.874 -11.046 1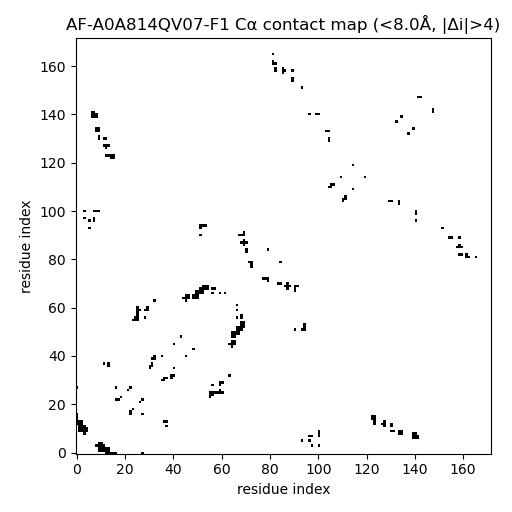.00 86.44 110 ILE A O 1
ATOM 901 N N . ILE A 1 111 ? 13.000 9.841 -9.175 1.00 85.81 111 ILE A N 1
ATOM 902 C CA . ILE A 1 111 ? 11.709 9.871 -8.468 1.00 85.81 111 ILE A CA 1
ATOM 903 C C . ILE A 1 111 ? 11.600 11.108 -7.572 1.00 85.81 111 ILE A C 1
ATOM 905 O O . ILE A 1 111 ? 10.524 11.677 -7.422 1.00 85.81 111 ILE A O 1
ATOM 909 N N . GLY A 1 112 ? 12.712 11.531 -6.966 1.00 81.81 112 GLY A N 1
ATOM 910 C CA . GLY A 1 112 ? 12.776 12.716 -6.110 1.00 81.81 112 GLY A CA 1
ATOM 911 C C . GLY A 1 112 ? 12.791 14.052 -6.864 1.00 81.81 112 GLY A C 1
ATOM 912 O O . GLY A 1 112 ? 12.760 15.099 -6.221 1.00 81.81 112 GLY A O 1
ATOM 913 N N . SER A 1 113 ? 12.861 14.039 -8.200 1.00 83.38 113 SER A N 1
ATOM 914 C CA . SER A 1 113 ? 12.856 15.230 -9.056 1.00 83.38 113 SER A CA 1
ATOM 915 C C . SER A 1 113 ? 11.643 15.278 -9.984 1.00 83.38 113 SER A C 1
ATOM 917 O O . SER A 1 113 ? 10.894 14.315 -10.111 1.00 83.38 113 SER A O 1
ATOM 919 N N . VAL A 1 114 ? 11.482 16.397 -10.695 1.00 84.50 114 VAL A N 1
ATOM 920 C CA . VAL A 1 114 ? 10.537 16.487 -11.816 1.00 84.50 114 VAL A CA 1
ATOM 921 C C . VAL A 1 114 ? 10.938 15.471 -12.889 1.00 84.50 114 VAL A C 1
ATOM 923 O O . VAL A 1 114 ? 12.107 15.407 -13.277 1.00 84.50 114 VAL A O 1
ATOM 926 N N . ILE A 1 115 ? 9.974 14.665 -13.335 1.00 84.62 115 ILE A N 1
ATOM 927 C CA . ILE A 1 115 ? 10.159 13.672 -14.396 1.00 84.62 115 ILE A CA 1
ATOM 928 C C . ILE A 1 115 ? 9.960 14.361 -15.749 1.00 84.62 115 ILE A C 1
ATOM 930 O O . ILE A 1 115 ? 9.012 15.121 -15.930 1.00 84.62 115 ILE A O 1
ATOM 934 N N . ASP A 1 116 ? 10.853 14.091 -16.700 1.00 86.94 116 ASP A N 1
ATOM 935 C CA . ASP A 1 116 ? 10.716 14.558 -18.081 1.00 86.94 116 ASP A CA 1
ATOM 936 C C . ASP A 1 116 ? 9.481 13.922 -18.743 1.00 86.94 116 ASP A C 1
ATOM 938 O O . ASP A 1 116 ? 9.271 12.711 -18.639 1.00 86.94 116 ASP A O 1
ATOM 942 N N . ASN A 1 117 ? 8.688 14.714 -19.471 1.00 87.44 117 ASN A N 1
ATOM 943 C CA . ASN A 1 117 ? 7.486 14.239 -20.161 1.00 87.44 117 ASN A CA 1
ATOM 944 C C . ASN A 1 117 ? 7.759 13.059 -21.114 1.00 87.44 117 ASN A C 1
ATOM 946 O O . ASN A 1 117 ? 6.913 12.179 -21.266 1.00 87.44 117 ASN A O 1
ATOM 950 N N . ASN A 1 118 ? 8.956 12.987 -21.703 1.00 89.06 118 ASN A N 1
ATOM 951 C CA . ASN A 1 118 ? 9.374 11.880 -22.569 1.00 89.06 118 ASN A CA 1
ATOM 952 C C . ASN A 1 118 ? 9.495 10.538 -21.827 1.00 89.06 118 ASN A C 1
ATOM 954 O O . ASN A 1 118 ? 9.546 9.478 -22.453 1.00 89.06 118 ASN A O 1
ATOM 958 N N . LEU A 1 119 ? 9.575 10.573 -20.495 1.00 87.62 119 LEU A N 1
ATOM 959 C CA . LEU A 1 119 ? 9.673 9.394 -19.644 1.00 87.62 119 LEU A CA 1
ATOM 960 C C . LEU A 1 119 ? 8.325 8.953 -19.077 1.00 87.62 119 LEU A C 1
ATOM 962 O O . LEU A 1 119 ? 8.287 7.876 -18.490 1.00 87.62 119 LEU A O 1
ATOM 966 N N . ILE A 1 120 ? 7.235 9.707 -19.282 1.00 86.81 120 ILE A N 1
ATOM 967 C CA . ILE A 1 120 ? 5.905 9.400 -18.718 1.00 86.81 120 ILE A CA 1
ATOM 968 C C . ILE A 1 120 ? 5.475 7.968 -19.052 1.00 86.81 120 ILE A C 1
ATOM 970 O O . ILE A 1 120 ? 5.107 7.211 -18.157 1.00 86.81 120 ILE A O 1
ATOM 974 N N . SER A 1 121 ? 5.617 7.556 -20.316 1.00 88.81 121 SER A N 1
ATOM 975 C CA . SER A 1 121 ? 5.260 6.204 -20.773 1.00 88.81 121 SER A CA 1
ATOM 976 C C . SER A 1 121 ? 6.124 5.089 -20.175 1.00 88.81 121 SER A C 1
ATOM 978 O O . SER A 1 121 ? 5.798 3.916 -20.317 1.00 88.81 121 SER A O 1
ATOM 980 N N . LYS A 1 122 ? 7.230 5.440 -19.512 1.00 90.38 122 LYS A N 1
ATOM 981 C CA . LYS A 1 122 ? 8.181 4.510 -18.896 1.00 90.38 122 LYS A CA 1
ATOM 982 C C . LYS A 1 122 ? 8.144 4.547 -17.370 1.00 90.38 122 LYS A C 1
ATOM 984 O O . LYS A 1 122 ? 8.862 3.765 -16.754 1.00 90.38 122 LYS A O 1
ATOM 989 N N . VAL A 1 123 ? 7.360 5.436 -16.751 1.00 88.75 123 VAL A N 1
ATOM 990 C CA . VAL A 1 123 ? 7.376 5.624 -15.288 1.00 88.75 123 VAL A CA 1
ATOM 991 C C . VAL A 1 123 ? 6.995 4.342 -14.553 1.00 88.75 123 VAL A C 1
ATOM 993 O O . VAL A 1 123 ? 7.680 3.998 -13.597 1.00 88.75 123 VAL A O 1
ATOM 996 N N . ASP A 1 124 ? 5.983 3.607 -15.023 1.00 89.00 124 ASP A N 1
ATOM 997 C CA . ASP A 1 124 ? 5.595 2.303 -14.457 1.00 89.00 124 ASP A CA 1
ATOM 998 C C . ASP A 1 124 ? 6.792 1.340 -14.408 1.00 89.00 124 ASP A C 1
ATOM 1000 O O . ASP A 1 124 ? 7.214 0.879 -13.347 1.00 89.00 124 ASP A O 1
ATOM 1004 N N . SER A 1 125 ? 7.428 1.115 -15.561 1.00 92.06 125 SER A N 1
ATOM 1005 C CA . SER A 1 125 ? 8.583 0.221 -15.659 1.00 92.06 125 SER A CA 1
ATOM 1006 C C . SER A 1 125 ? 9.762 0.706 -14.817 1.00 92.06 125 SER A C 1
ATOM 1008 O O . SER A 1 125 ? 10.446 -0.101 -14.191 1.00 92.06 125 SER A O 1
ATOM 1010 N N . LEU A 1 126 ? 9.999 2.020 -14.767 1.00 91.62 126 LEU A N 1
ATOM 1011 C CA . LEU A 1 126 ? 11.041 2.611 -13.931 1.00 91.62 126 LEU A CA 1
ATOM 1012 C C . LEU A 1 126 ? 10.780 2.341 -12.448 1.00 91.62 126 LEU A C 1
ATOM 1014 O O . LEU A 1 126 ? 11.700 1.918 -11.753 1.00 91.62 126 LEU A O 1
ATOM 1018 N N . LEU A 1 127 ? 9.549 2.528 -11.967 1.00 91.44 127 LEU A N 1
ATOM 1019 C CA . LEU A 1 127 ? 9.183 2.242 -10.580 1.00 91.44 127 LEU A CA 1
ATOM 1020 C C . LEU A 1 127 ? 9.421 0.769 -10.239 1.00 91.44 127 LEU A C 1
ATOM 1022 O O . LEU A 1 127 ? 10.090 0.492 -9.246 1.00 91.44 127 LEU A O 1
ATOM 1026 N N . ARG A 1 128 ? 8.977 -0.170 -11.083 1.00 93.44 128 ARG A N 1
ATOM 1027 C CA . ARG A 1 128 ? 9.193 -1.612 -10.855 1.00 93.44 128 ARG A CA 1
ATOM 1028 C C . ARG A 1 128 ? 10.671 -1.999 -10.867 1.00 93.44 128 ARG A C 1
ATOM 1030 O O . ARG A 1 128 ? 11.107 -2.767 -10.012 1.00 93.44 128 ARG A O 1
ATOM 1037 N N . ILE A 1 129 ? 11.466 -1.429 -11.779 1.00 93.75 129 ILE A N 1
ATOM 1038 C CA . ILE A 1 129 ? 12.925 -1.625 -11.803 1.00 93.75 129 ILE A CA 1
ATOM 1039 C C . ILE A 1 129 ? 13.551 -1.121 -10.500 1.00 93.75 129 ILE A C 1
ATOM 1041 O O . ILE A 1 129 ? 14.368 -1.822 -9.907 1.00 93.75 129 ILE A O 1
ATOM 1045 N N . LEU A 1 130 ? 13.160 0.065 -10.029 1.00 92.44 130 LEU A N 1
ATOM 1046 C CA . LEU A 1 130 ? 13.650 0.605 -8.762 1.00 92.44 130 LEU A CA 1
ATOM 1047 C C . LEU A 1 130 ? 13.227 -0.264 -7.575 1.00 92.44 130 LEU A C 1
ATOM 1049 O O . LEU A 1 130 ? 14.065 -0.550 -6.729 1.00 92.44 130 LEU A O 1
ATOM 1053 N N . GLY A 1 131 ? 11.988 -0.759 -7.544 1.00 92.50 131 GLY A N 1
ATOM 1054 C CA . GLY A 1 131 ? 11.526 -1.715 -6.534 1.00 92.50 131 GLY A CA 1
ATOM 1055 C C . GLY A 1 131 ? 12.336 -3.014 -6.532 1.00 92.50 131 GLY A C 1
ATOM 1056 O O . GLY A 1 131 ? 12.715 -3.508 -5.471 1.00 92.50 131 GLY A O 1
ATOM 1057 N N . ALA A 1 132 ? 12.680 -3.538 -7.712 1.00 93.44 132 ALA A N 1
ATOM 1058 C CA . ALA A 1 132 ? 13.526 -4.723 -7.850 1.00 93.44 132 ALA A CA 1
ATOM 1059 C C . ALA A 1 132 ? 14.974 -4.473 -7.389 1.00 93.44 132 ALA A C 1
ATOM 1061 O O . ALA A 1 132 ? 15.576 -5.335 -6.745 1.00 93.44 132 ALA A O 1
ATOM 1062 N N . ILE A 1 133 ? 15.534 -3.294 -7.683 1.00 92.88 133 ILE A N 1
ATOM 1063 C CA . ILE A 1 133 ? 16.849 -2.874 -7.178 1.00 92.88 133 ILE A CA 1
ATOM 1064 C C . ILE A 1 133 ? 16.803 -2.731 -5.653 1.00 92.88 133 ILE A C 1
ATOM 1066 O O . ILE A 1 133 ? 17.68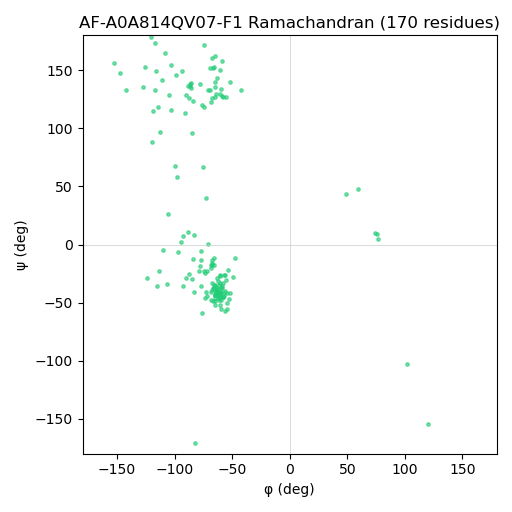5 -3.261 -4.975 1.00 92.88 133 ILE A O 1
ATOM 1070 N N . ASP A 1 134 ? 15.767 -2.080 -5.119 1.00 90.69 134 ASP A N 1
ATOM 1071 C CA . ASP A 1 134 ? 15.526 -1.938 -3.683 1.00 90.69 134 ASP A CA 1
ATOM 1072 C C . ASP A 1 134 ? 15.503 -3.317 -3.007 1.00 90.69 134 ASP A C 1
ATOM 1074 O O . ASP A 1 134 ? 16.263 -3.562 -2.073 1.00 90.69 134 ASP A O 1
ATOM 1078 N N . ASN A 1 135 ? 14.723 -4.258 -3.542 1.00 89.81 135 ASN A N 1
ATOM 1079 C CA . ASN A 1 135 ? 14.626 -5.625 -3.028 1.00 89.81 135 ASN A CA 1
ATOM 1080 C C . ASN A 1 135 ? 15.947 -6.403 -3.066 1.00 89.81 135 ASN A C 1
ATOM 1082 O O . ASN A 1 135 ? 16.176 -7.258 -2.209 1.00 89.81 135 ASN A O 1
ATOM 1086 N N . LYS A 1 136 ? 16.783 -6.167 -4.085 1.00 90.81 136 LYS A N 1
ATOM 1087 C CA . LYS A 1 136 ? 18.027 -6.915 -4.299 1.00 90.81 136 LYS A CA 1
ATOM 1088 C C . LYS A 1 136 ? 19.191 -6.385 -3.470 1.00 90.81 136 LYS A C 1
ATOM 1090 O O . LYS A 1 136 ? 20.004 -7.180 -3.006 1.00 90.81 136 LYS A O 1
ATOM 1095 N N . TYR A 1 137 ? 19.316 -5.066 -3.359 1.00 87.31 137 TYR A N 1
ATOM 1096 C CA . TYR A 1 137 ? 20.538 -4.430 -2.863 1.00 87.31 137 TYR A CA 1
ATOM 1097 C C . TYR A 1 137 ? 20.376 -3.724 -1.529 1.00 87.31 137 TYR A C 1
ATOM 1099 O O . TYR A 1 137 ? 21.373 -3.520 -0.840 1.00 87.31 137 TYR A O 1
ATOM 1107 N N . PHE A 1 138 ? 19.160 -3.336 -1.158 1.00 77.31 138 PHE A N 1
ATOM 1108 C CA . PHE A 1 138 ? 18.953 -2.745 0.148 1.00 77.31 138 PHE A CA 1
ATOM 1109 C C . PHE A 1 138 ? 18.672 -3.856 1.138 1.00 77.31 138 PHE A C 1
ATOM 1111 O O . PHE A 1 138 ? 17.884 -4.767 0.883 1.00 77.31 138 PHE A O 1
ATOM 1118 N N . GLU A 1 139 ? 19.307 -3.747 2.300 1.00 71.81 139 GLU A N 1
ATOM 1119 C CA . GLU A 1 139 ? 18.932 -4.563 3.439 1.00 71.81 139 GLU A CA 1
ATOM 1120 C C . GLU A 1 139 ? 17.430 -4.434 3.655 1.00 71.81 139 GLU A C 1
ATOM 1122 O O . GLU A 1 139 ? 16.847 -3.347 3.503 1.00 71.81 139 GLU A O 1
ATOM 1127 N N . SER A 1 140 ? 16.808 -5.562 3.986 1.00 65.75 140 SER A N 1
ATOM 1128 C CA . SER A 1 140 ? 15.415 -5.595 4.404 1.00 65.75 140 SER A CA 1
ATOM 1129 C C . SER A 1 140 ? 15.162 -4.426 5.361 1.00 65.75 140 SER A C 1
ATOM 1131 O O . SER A 1 140 ? 15.989 -4.142 6.229 1.00 65.75 140 SER A O 1
ATOM 1133 N N . LEU A 1 141 ? 14.070 -3.675 5.159 1.00 60.16 141 LEU A N 1
ATOM 1134 C CA . LEU A 1 141 ? 13.717 -2.560 6.059 1.00 60.16 141 LEU A CA 1
ATOM 1135 C C . LEU A 1 141 ? 13.651 -3.005 7.522 1.00 60.16 141 LEU A C 1
ATOM 1137 O O . LEU A 1 141 ? 13.810 -2.170 8.411 1.00 60.16 141 LEU A O 1
ATOM 1141 N N . PHE A 1 142 ? 13.463 -4.308 7.711 1.00 60.59 142 PHE A N 1
ATOM 1142 C CA . PHE A 1 142 ? 13.479 -5.031 8.966 1.00 60.59 142 PHE A CA 1
ATOM 1143 C C . PHE A 1 142 ? 14.613 -6.045 8.882 1.00 60.59 142 PHE A C 1
ATOM 1145 O O . PHE A 1 142 ? 14.599 -6.930 8.021 1.00 60.59 142 PHE A O 1
ATOM 1152 N N . ALA A 1 143 ? 15.637 -5.896 9.716 1.00 48.81 143 ALA A N 1
ATOM 1153 C CA . ALA A 1 143 ? 16.652 -6.933 9.826 1.00 48.81 143 ALA A CA 1
ATOM 1154 C C . ALA A 1 143 ? 15.977 -8.232 10.307 1.00 48.81 143 ALA A C 1
ATOM 1156 O O . ALA A 1 143 ? 15.034 -8.156 11.092 1.00 48.81 143 ALA A O 1
ATOM 1157 N N . PRO A 1 144 ? 16.480 -9.424 9.940 1.00 45.50 144 PRO A N 1
ATOM 1158 C CA . PRO A 1 144 ? 16.148 -10.668 10.632 1.00 45.50 144 PRO A CA 1
ATOM 1159 C C . PRO A 1 144 ? 16.839 -10.706 12.010 1.00 45.50 144 PRO A C 1
ATOM 1161 O O . PRO A 1 144 ? 17.420 -11.711 12.404 1.00 45.50 144 PRO A O 1
ATOM 1164 N N . ALA A 1 145 ? 16.870 -9.571 12.710 1.00 41.44 145 ALA A N 1
ATOM 1165 C CA . ALA A 1 145 ? 17.056 -9.569 14.141 1.00 41.44 145 ALA A CA 1
ATOM 1166 C C . ALA A 1 145 ? 15.698 -9.946 14.720 1.00 41.44 145 ALA A C 1
ATOM 1168 O O . ALA A 1 145 ? 14.669 -9.472 14.241 1.00 41.44 145 ALA A O 1
ATOM 1169 N N . ASP A 1 146 ? 15.711 -10.790 15.739 1.00 44.25 146 ASP A N 1
ATOM 1170 C CA . ASP A 1 146 ? 14.540 -11.365 16.388 1.00 44.25 146 ASP A CA 1
ATOM 1171 C C . ASP A 1 146 ? 13.424 -10.359 16.752 1.00 44.25 146 ASP A C 1
ATOM 1173 O O . ASP A 1 146 ? 12.335 -10.796 17.071 1.00 44.25 146 ASP A O 1
ATOM 1177 N N . SER A 1 147 ? 13.629 -9.038 16.687 1.00 47.81 147 SER A N 1
ATOM 1178 C CA . SER A 1 147 ? 12.748 -7.996 17.216 1.00 47.81 147 SER A CA 1
ATOM 1179 C C . SER A 1 147 ? 11.515 -7.625 16.398 1.00 47.81 147 SER A C 1
ATOM 1181 O O . SER A 1 147 ? 10.593 -7.107 17.008 1.00 47.81 147 SER A O 1
ATOM 1183 N N . ASP A 1 148 ? 11.447 -7.849 15.079 1.00 47.81 148 ASP A N 1
ATOM 1184 C CA . ASP A 1 148 ? 10.445 -7.139 14.252 1.00 47.81 148 ASP A CA 1
ATOM 1185 C C . ASP A 1 148 ? 9.271 -8.017 13.783 1.00 47.81 148 ASP A C 1
ATOM 1187 O O . ASP A 1 148 ? 8.128 -7.568 13.762 1.00 47.81 148 ASP A O 1
ATOM 1191 N N . GLU A 1 149 ? 9.504 -9.301 13.501 1.00 49.19 149 GLU A N 1
ATOM 1192 C CA . GLU A 1 149 ? 8.424 -10.301 13.500 1.00 49.19 149 GLU A CA 1
ATOM 1193 C C . GLU A 1 149 ? 7.893 -10.466 14.932 1.00 49.19 149 GLU A C 1
ATOM 1195 O O . GLU A 1 149 ? 6.681 -10.519 15.145 1.00 49.19 149 GLU A O 1
ATOM 1200 N N . GLN A 1 150 ? 8.790 -10.362 15.927 1.00 49.53 150 GLN A N 1
ATOM 1201 C CA . GLN A 1 150 ? 8.398 -10.084 17.302 1.00 49.53 150 GLN A CA 1
ATOM 1202 C C . GLN A 1 150 ? 7.720 -8.729 17.451 1.00 49.53 150 GLN A C 1
ATOM 1204 O O . GLN A 1 150 ? 6.862 -8.677 18.298 1.00 49.53 150 GLN A O 1
ATOM 1209 N N . ASP A 1 151 ? 7.995 -7.664 16.691 1.00 51.16 151 ASP A N 1
ATOM 1210 C CA . ASP A 1 151 ? 7.260 -6.397 16.810 1.00 51.16 151 ASP A CA 1
ATOM 1211 C C . ASP A 1 151 ? 5.864 -6.549 16.234 1.00 51.16 151 ASP A C 1
ATOM 1213 O O . ASP A 1 151 ? 4.923 -6.068 16.847 1.00 51.16 151 ASP A O 1
ATOM 1217 N N . VAL A 1 152 ? 5.676 -7.234 15.105 1.00 56.09 152 VAL A N 1
ATOM 1218 C CA . VAL A 1 152 ? 4.337 -7.549 14.590 1.00 56.09 152 VAL A CA 1
ATOM 1219 C C . VAL A 1 152 ? 3.584 -8.410 15.606 1.00 56.09 152 VAL A C 1
ATOM 1221 O O . VAL A 1 152 ? 2.458 -8.066 15.964 1.00 56.09 152 VAL A O 1
ATOM 1224 N N . GLU A 1 153 ? 4.205 -9.468 16.132 1.00 59.78 153 GLU A N 1
ATOM 1225 C CA . GLU A 1 153 ? 3.633 -10.341 17.168 1.00 59.78 153 GLU A CA 1
ATOM 1226 C C . GLU A 1 153 ? 3.459 -9.642 18.528 1.00 59.78 153 GLU A C 1
ATOM 1228 O O . GLU A 1 153 ? 2.474 -9.860 19.222 1.00 59.78 153 GLU A O 1
ATOM 1233 N N . PHE A 1 154 ? 4.333 -8.715 18.902 1.00 54.38 154 PHE A N 1
ATOM 1234 C CA . PHE A 1 154 ? 4.284 -7.912 20.128 1.00 54.38 154 PHE A CA 1
ATOM 1235 C C . PHE A 1 154 ? 3.254 -6.802 20.006 1.00 54.38 154 PHE A C 1
ATOM 1237 O O . PHE A 1 154 ? 2.573 -6.477 20.973 1.00 54.38 154 PHE A O 1
ATOM 1244 N N . ILE A 1 155 ? 3.104 -6.217 18.822 1.00 60.25 155 ILE A N 1
ATOM 1245 C CA . ILE A 1 155 ? 2.046 -5.270 18.495 1.00 60.25 155 ILE A CA 1
ATOM 1246 C C . ILE A 1 155 ? 0.700 -6.009 18.480 1.00 60.25 155 ILE A C 1
ATOM 1248 O O . ILE A 1 155 ? -0.258 -5.472 19.034 1.00 60.25 155 ILE A O 1
ATOM 1252 N N . LYS A 1 156 ? 0.627 -7.232 17.929 1.00 62.81 156 LYS A N 1
ATOM 1253 C CA . LYS A 1 156 ? -0.543 -8.124 18.047 1.00 62.81 156 LYS A CA 1
ATOM 1254 C C . LYS A 1 156 ? -0.828 -8.469 19.513 1.00 62.81 156 LYS A C 1
ATOM 1256 O O . LYS A 1 156 ? -1.959 -8.341 19.957 1.00 62.81 156 LYS A O 1
ATOM 1261 N N . HIS A 1 157 ? 0.183 -8.814 20.306 1.00 62.25 157 HIS A N 1
ATOM 1262 C CA . HIS A 1 157 ? 0.032 -9.127 21.729 1.00 62.25 157 HIS A CA 1
ATOM 1263 C C . HIS A 1 157 ? -0.436 -7.911 22.544 1.00 62.25 157 HIS A C 1
ATOM 1265 O O . HIS A 1 157 ? -1.354 -8.007 23.358 1.00 62.25 157 HIS A O 1
ATOM 1271 N N . ARG A 1 158 ? 0.142 -6.731 22.289 1.00 60.28 158 ARG A N 1
ATOM 1272 C CA . ARG A 1 158 ? -0.249 -5.461 22.918 1.00 60.28 158 ARG A CA 1
ATOM 1273 C C . ARG A 1 158 ? -1.630 -4.973 22.501 1.00 60.28 158 ARG A C 1
ATOM 1275 O O . ARG A 1 158 ? -2.172 -4.117 23.194 1.00 60.28 158 ARG A O 1
ATOM 1282 N N . GLU A 1 159 ? -2.203 -5.504 21.423 1.00 62.91 159 GLU A N 1
ATOM 1283 C CA . GLU A 1 159 ? -3.581 -5.215 21.030 1.00 62.91 159 GLU A CA 1
ATOM 1284 C C . GLU A 1 159 ? -4.575 -5.602 22.134 1.00 62.91 159 GLU A C 1
ATOM 1286 O O . GLU A 1 159 ? -5.524 -4.870 22.417 1.00 62.91 159 GLU A O 1
ATOM 1291 N N . VAL A 1 160 ? -4.283 -6.711 22.817 1.00 66.81 160 VAL A N 1
ATOM 1292 C CA . VAL A 1 160 ? -5.135 -7.332 23.839 1.00 66.81 160 VAL A CA 1
ATOM 1293 C C . VAL A 1 160 ? -4.946 -6.697 25.228 1.00 66.81 160 VAL A C 1
ATOM 1295 O O . VAL A 1 160 ? -5.742 -6.920 26.138 1.00 66.81 160 VAL A O 1
ATOM 1298 N N . ILE A 1 161 ? -3.902 -5.882 25.422 1.00 67.56 161 ILE A N 1
ATOM 1299 C CA . ILE A 1 161 ? -3.572 -5.303 26.732 1.00 67.56 161 ILE A CA 1
ATOM 1300 C C . ILE A 1 161 ? -4.399 -4.038 26.984 1.00 67.56 161 ILE A C 1
ATOM 1302 O O . ILE A 1 161 ? -4.326 -3.064 26.233 1.00 67.56 161 ILE A O 1
ATOM 1306 N N . SER A 1 162 ? -5.137 -4.022 28.096 1.00 66.50 162 SER A N 1
ATOM 1307 C CA . SER A 1 162 ? -5.928 -2.860 28.507 1.00 66.50 162 SER A CA 1
ATOM 1308 C C . SER A 1 162 ? -5.045 -1.644 28.822 1.00 66.50 162 SER A C 1
ATOM 1310 O O . SER A 1 162 ? -4.082 -1.726 29.587 1.00 66.50 162 SER A O 1
ATOM 1312 N N . ASN A 1 163 ? -5.376 -0.494 28.234 1.00 64.69 163 ASN A N 1
ATOM 1313 C CA . ASN A 1 163 ? -4.675 0.764 28.430 1.00 64.69 163 ASN A CA 1
ATOM 1314 C C . ASN A 1 163 ? -5.203 1.490 29.674 1.00 64.69 163 ASN A C 1
ATOM 1316 O O . ASN A 1 163 ? -6.188 2.225 29.626 1.00 64.69 163 ASN A O 1
ATOM 1320 N N . VAL A 1 164 ? -4.508 1.306 30.793 1.00 65.31 164 VAL A N 1
ATOM 1321 C CA . VAL A 1 164 ? -4.889 1.854 32.105 1.00 65.31 164 VAL A CA 1
ATOM 1322 C C . VAL A 1 164 ? -4.967 3.389 32.122 1.00 65.31 164 VAL A C 1
ATOM 1324 O O . VAL A 1 164 ? -5.733 3.950 32.898 1.00 65.31 164 VAL A O 1
ATOM 1327 N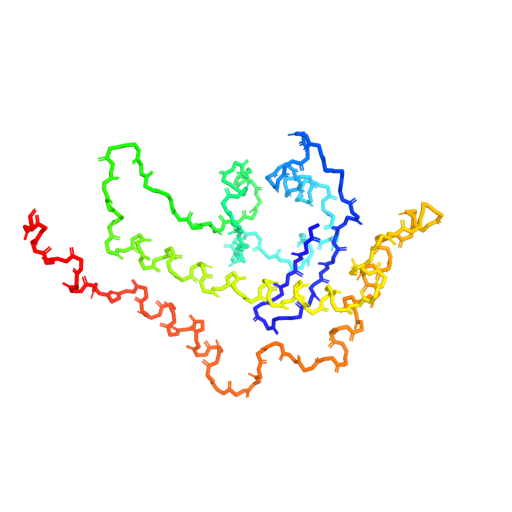 N . LEU A 1 165 ? -4.227 4.072 31.238 1.00 62.50 165 LEU A N 1
ATOM 1328 C CA . LEU A 1 165 ? -4.222 5.538 31.137 1.00 62.50 165 LEU A CA 1
ATOM 1329 C C . LEU A 1 165 ? -5.502 6.104 30.508 1.00 62.50 165 LEU A C 1
ATOM 1331 O O . LEU A 1 165 ? -5.849 7.248 30.776 1.00 62.50 165 LEU A O 1
ATOM 1335 N N . GLN A 1 166 ? -6.216 5.318 29.696 1.00 58.88 166 GLN A N 1
ATOM 1336 C CA . GLN A 1 166 ? -7.499 5.730 29.111 1.00 58.88 166 GLN A CA 1
ATOM 1337 C C . GLN A 1 166 ? -8.664 5.651 30.103 1.00 58.88 166 GLN A C 1
ATOM 1339 O O . GLN A 1 166 ? -9.719 6.211 29.831 1.00 58.88 166 GLN A O 1
ATOM 1344 N N . ASN A 1 167 ? -8.465 4.986 31.245 1.00 58.38 167 ASN A N 1
ATOM 1345 C CA . ASN A 1 167 ? -9.462 4.855 32.308 1.00 58.38 167 ASN A CA 1
ATOM 1346 C C . ASN A 1 167 ? -9.306 5.926 33.399 1.00 58.38 167 ASN A C 1
ATOM 1348 O O . ASN A 1 167 ? -10.023 5.892 34.398 1.00 58.38 167 ASN A O 1
ATOM 1352 N N . LEU A 1 168 ? -8.346 6.846 33.252 1.00 56.25 168 LEU A N 1
ATOM 1353 C CA . LEU A 1 168 ? -8.186 7.950 34.189 1.00 56.25 168 LEU A CA 1
ATOM 1354 C C . LEU A 1 168 ? -9.346 8.942 34.002 1.00 56.25 168 LEU A C 1
ATOM 1356 O O . LEU A 1 168 ? -9.660 9.291 32.861 1.00 56.25 168 LEU A O 1
ATOM 1360 N N . PRO A 1 169 ? -9.992 9.396 35.091 1.00 54.34 169 PRO A N 1
ATOM 1361 C CA . PRO A 1 169 ? -11.098 10.334 34.994 1.00 54.34 169 PRO A CA 1
ATOM 1362 C C . PRO A 1 169 ? -10.640 11.607 34.284 1.00 54.34 169 PRO A C 1
ATOM 1364 O O . PRO A 1 169 ? -9.641 12.227 34.652 1.00 54.34 169 PRO A O 1
ATOM 1367 N N . THR A 1 170 ? -11.383 11.983 33.247 1.00 52.12 170 THR A N 1
ATOM 1368 C CA . THR A 1 170 ? -11.189 13.215 32.480 1.00 52.12 170 THR A CA 1
ATOM 1369 C C . THR A 1 170 ? -11.717 14.393 33.304 1.00 52.12 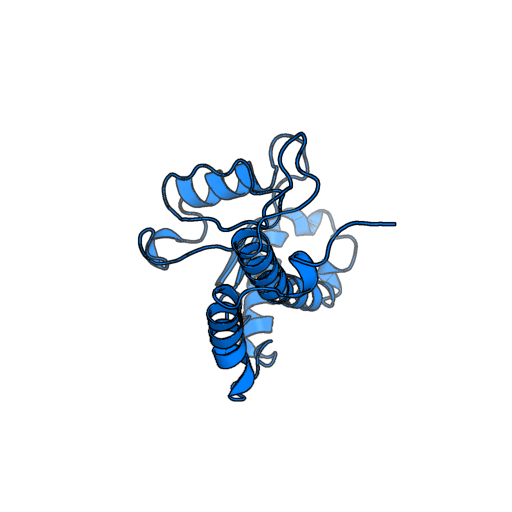170 THR A C 1
ATOM 1371 O O . THR A 1 170 ? -12.744 14.983 32.997 1.00 52.12 170 THR A O 1
ATOM 1374 N N . THR A 1 171 ? -11.060 14.692 34.421 1.00 50.22 171 THR A N 1
ATOM 1375 C CA . THR A 1 171 ? -11.317 15.892 35.225 1.00 50.22 171 THR A CA 1
ATOM 1376 C C . THR A 1 171 ? -10.103 16.802 35.148 1.00 50.22 171 THR A C 1
ATOM 1378 O O . THR A 1 171 ? -9.135 16.613 35.886 1.00 50.22 171 THR A O 1
ATOM 1381 N N . LEU A 1 172 ? -10.184 17.774 34.239 1.00 40.91 172 LEU A N 1
ATOM 1382 C CA . LEU A 1 172 ? -9.534 19.080 34.321 1.00 40.91 172 LEU A CA 1
ATOM 1383 C C . LEU A 1 172 ? -10.592 20.143 34.027 1.00 40.91 172 LEU A C 1
ATOM 1385 O O . LEU A 1 172 ? -11.341 19.943 33.044 1.00 40.91 172 LEU A O 1
#

Radius of gyration: 18.48 Å; Cα contacts (8 Å, |Δi|>4): 175; chains: 1; bounding box: 40×34×58 Å